Protein AF-A0A975MVB5-F1 (afdb_monomer_lite)

pLDDT: mean 90.2, std 6.52, range [60.59, 97.25]

Foldseek 3Di:
DPPVVVVVVVVVVVVVVQKWKFFFQDDDDQWTWTATVPGIDIAGRDPVDDDDGQFIKIGGNVDHRDMDTPGGDD

Secondary structure (DSSP, 8-state):
--HHHHHHHHHHHHHHHHEEEEEEEEEETTEEEEEETTEEEEEEPPTT----TTEEEEEETTSTTEEEEEEE--

Sequence (74 aa):
MRIAEAIAHVVDQALAARRKVGTVTGISGSRVIVSVQGGSLTLPRLASYAPTIGDVVHIDASVPGAWLVLGKSA

Radius of gyration: 15.03 Å; chains: 1; bounding box: 42×22×38 Å

Structure (mmCIF, N/CA/C/O backbone):
data_AF-A0A975MVB5-F1
#
_entry.id   AF-A0A975MVB5-F1
#
loop_
_atom_site.group_PDB
_atom_site.id
_atom_site.type_symbol
_atom_site.label_atom_id
_atom_site.label_alt_id
_atom_site.label_comp_id
_atom_site.label_asym_id
_atom_site.label_entity_id
_atom_site.label_seq_id
_atom_site.pdbx_PDB_ins_code
_atom_site.Cartn_x
_atom_site.Cartn_y
_atom_site.Cartn_z
_atom_site.occupancy
_atom_site.B_iso_or_equiv
_atom_site.auth_seq_id
_atom_site.auth_comp_id
_atom_site.auth_asym_id
_atom_site.auth_atom_id
_atom_site.pdbx_PDB_model_num
ATOM 1 N N . MET A 1 1 ? 29.163 4.905 -22.837 1.00 60.59 1 MET A N 1
ATOM 2 C CA . MET A 1 1 ? 28.547 3.954 -21.892 1.00 60.59 1 MET A CA 1
ATOM 3 C C . MET A 1 1 ? 28.646 2.568 -22.503 1.00 60.59 1 MET A C 1
ATOM 5 O O . MET A 1 1 ? 28.184 2.386 -23.626 1.00 60.59 1 MET A O 1
ATOM 9 N N . ARG A 1 2 ? 29.343 1.632 -21.855 1.00 86.50 2 ARG A N 1
ATOM 10 C CA . ARG A 1 2 ? 29.446 0.245 -22.341 1.00 86.50 2 ARG A CA 1
ATOM 11 C C . ARG A 1 2 ? 28.087 -0.440 -22.155 1.00 86.50 2 ARG A C 1
A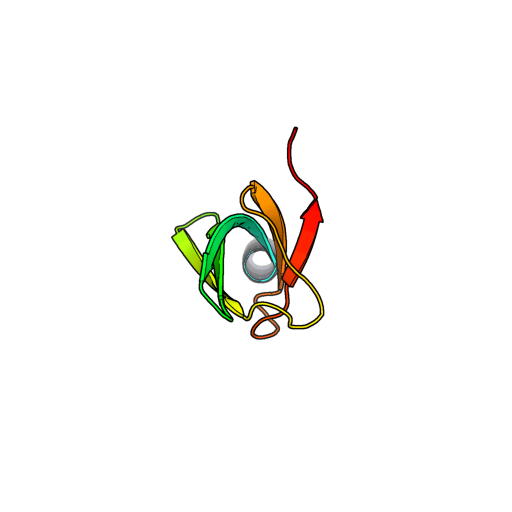TOM 13 O O . ARG A 1 2 ? 27.404 -0.171 -21.175 1.00 86.50 2 ARG A O 1
ATOM 20 N N . ILE A 1 3 ? 27.687 -1.329 -23.069 1.00 87.06 3 ILE A N 1
ATOM 21 C CA . ILE A 1 3 ? 26.381 -2.029 -23.021 1.00 87.06 3 ILE A CA 1
ATOM 22 C C . ILE A 1 3 ? 26.133 -2.686 -21.650 1.00 87.06 3 ILE A C 1
ATOM 24 O O . ILE A 1 3 ? 25.022 -2.634 -21.134 1.00 87.06 3 ILE A O 1
ATOM 28 N N . ALA A 1 4 ? 27.180 -3.227 -21.022 1.00 89.31 4 ALA A N 1
ATOM 29 C CA . ALA A 1 4 ? 27.106 -3.803 -19.680 1.00 89.31 4 ALA A CA 1
ATOM 30 C C . ALA A 1 4 ? 26.668 -2.792 -18.597 1.00 89.31 4 ALA A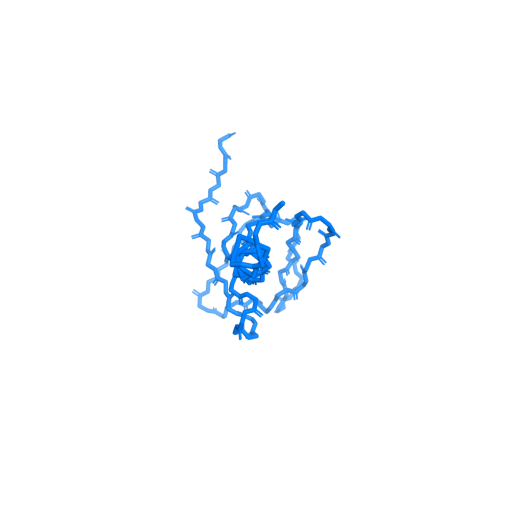 C 1
ATOM 32 O O . ALA A 1 4 ? 25.856 -3.130 -17.743 1.00 89.31 4 ALA A O 1
ATOM 33 N N . GLU A 1 5 ? 27.151 -1.548 -18.654 1.00 91.31 5 GLU A N 1
ATOM 34 C CA . GLU A 1 5 ? 26.781 -0.480 -17.709 1.00 91.31 5 GLU A CA 1
ATOM 35 C C . GLU A 1 5 ? 25.318 -0.062 -17.901 1.00 91.31 5 GLU A C 1
ATOM 37 O O . GLU A 1 5 ? 24.599 0.167 -16.932 1.00 91.31 5 GLU A O 1
ATOM 42 N N . ALA A 1 6 ? 24.860 -0.019 -19.156 1.00 87.62 6 ALA A N 1
ATOM 43 C CA . ALA A 1 6 ? 23.474 0.297 -19.485 1.00 87.62 6 ALA A CA 1
ATOM 44 C C . ALA A 1 6 ? 22.505 -0.766 -18.942 1.00 87.62 6 ALA A C 1
ATOM 46 O O . ALA A 1 6 ? 21.477 -0.431 -18.359 1.00 87.62 6 ALA A O 1
ATOM 47 N N . ILE A 1 7 ? 22.850 -2.049 -19.101 1.00 90.31 7 ILE A N 1
ATOM 48 C CA . ILE A 1 7 ? 22.044 -3.164 -18.590 1.00 90.31 7 ILE A CA 1
ATOM 49 C C . ILE A 1 7 ? 22.000 -3.136 -17.062 1.00 90.31 7 ILE A C 1
ATOM 51 O O . ILE A 1 7 ? 20.915 -3.251 -16.495 1.00 90.31 7 ILE A O 1
ATOM 55 N N . ALA A 1 8 ? 23.145 -2.940 -16.401 1.00 90.88 8 ALA A N 1
ATOM 56 C CA . ALA A 1 8 ? 23.199 -2.838 -14.944 1.00 90.88 8 ALA A CA 1
ATOM 57 C C . ALA A 1 8 ? 22.279 -1.719 -14.430 1.00 90.88 8 ALA A C 1
ATOM 59 O O . ALA A 1 8 ? 21.452 -1.953 -13.553 1.00 90.88 8 ALA A O 1
ATOM 60 N N . HIS A 1 9 ? 22.330 -0.544 -15.063 1.00 87.06 9 HIS A N 1
ATOM 61 C CA . HIS A 1 9 ? 21.483 0.586 -14.693 1.00 87.06 9 HIS A CA 1
ATOM 62 C C . HIS A 1 9 ? 19.981 0.288 -14.829 1.00 87.06 9 HIS A C 1
ATOM 64 O O . HIS A 1 9 ? 19.196 0.630 -13.945 1.00 87.06 9 HIS A O 1
ATOM 70 N N . VAL A 1 10 ? 19.569 -0.376 -15.913 1.00 87.25 10 VAL A N 1
ATOM 71 C CA . VAL A 1 10 ? 18.163 -0.760 -16.129 1.00 87.25 10 VAL A CA 1
ATOM 72 C C . VAL A 1 10 ? 17.698 -1.776 -15.085 1.00 87.25 10 VAL A C 1
ATOM 74 O O . VAL A 1 10 ? 16.583 -1.666 -14.571 1.00 87.25 10 VAL A O 1
ATOM 77 N N . VAL A 1 11 ? 18.543 -2.753 -14.745 1.00 87.50 11 VAL A N 1
ATOM 78 C CA . VAL A 1 11 ? 18.229 -3.753 -13.715 1.00 87.50 11 VAL A CA 1
ATOM 79 C C . VAL A 1 11 ? 18.077 -3.088 -12.348 1.00 87.50 11 VAL A C 1
ATOM 81 O O . VAL A 1 11 ? 17.090 -3.350 -11.661 1.00 87.50 11 VAL A O 1
ATOM 84 N N . ASP A 1 12 ? 18.977 -2.177 -11.982 1.00 84.94 12 ASP A N 1
ATOM 85 C CA . ASP A 1 12 ? 18.900 -1.442 -10.717 1.00 84.94 12 ASP A CA 1
ATOM 86 C C . ASP A 1 12 ? 17.632 -0.589 -10.628 1.00 84.94 12 ASP A C 1
ATOM 88 O O . ASP A 1 12 ? 16.940 -0.611 -9.609 1.00 84.94 12 ASP A O 1
ATOM 92 N N . GLN A 1 13 ? 17.261 0.105 -11.708 1.00 81.81 13 GLN A N 1
ATOM 93 C CA . GLN A 1 13 ? 16.005 0.856 -11.763 1.00 81.81 13 GLN A CA 1
ATOM 94 C C . GLN A 1 13 ? 14.781 -0.054 -11.608 1.00 81.81 13 GLN A C 1
ATOM 96 O O . GLN A 1 13 ? 13.849 0.280 -10.872 1.00 81.81 13 GLN A O 1
ATOM 101 N N . ALA A 1 14 ? 14.781 -1.219 -12.259 1.00 78.94 14 ALA A N 1
ATOM 102 C CA . ALA A 1 14 ? 13.691 -2.182 -12.151 1.00 78.94 14 ALA A CA 1
ATOM 103 C C . ALA A 1 14 ? 13.575 -2.769 -10.734 1.00 78.94 14 ALA A C 1
ATOM 105 O O . ALA A 1 14 ? 12.463 -2.967 -10.242 1.00 78.94 14 ALA A O 1
ATOM 106 N N . LEU A 1 15 ? 14.700 -3.024 -10.061 1.00 78.69 15 LEU A N 1
ATOM 107 C CA . LEU A 1 15 ? 14.725 -3.496 -8.676 1.00 78.69 15 LEU A CA 1
ATOM 108 C C . LEU A 1 15 ? 14.295 -2.398 -7.696 1.00 78.69 15 LEU A C 1
ATOM 110 O O . LEU A 1 15 ? 13.486 -2.662 -6.806 1.00 78.69 15 LEU A O 1
ATOM 114 N N . ALA A 1 16 ? 14.751 -1.160 -7.892 1.00 75.06 16 ALA A N 1
ATOM 115 C CA . ALA A 1 16 ? 14.343 -0.015 -7.082 1.00 75.06 16 ALA A CA 1
ATOM 116 C C . ALA A 1 16 ? 12.837 0.265 -7.213 1.00 75.06 16 ALA A C 1
ATOM 118 O O . ALA A 1 16 ? 12.167 0.517 -6.217 1.00 75.06 16 ALA A O 1
ATOM 119 N N . ALA A 1 17 ? 12.264 0.130 -8.413 1.00 74.31 17 ALA A N 1
ATOM 120 C CA . ALA A 1 17 ? 10.830 0.319 -8.631 1.00 74.31 17 ALA A CA 1
ATOM 121 C C . ALA A 1 17 ? 9.952 -0.713 -7.895 1.00 74.31 17 ALA A C 1
ATOM 123 O O . ALA A 1 17 ? 8.779 -0.435 -7.616 1.00 74.31 17 ALA A O 1
ATOM 124 N N . ARG A 1 18 ? 10.504 -1.892 -7.564 1.00 82.06 18 ARG A N 1
ATOM 125 C CA . ARG A 1 18 ? 9.794 -2.940 -6.811 1.00 82.06 18 ARG A CA 1
ATOM 126 C C . ARG A 1 18 ? 9.658 -2.617 -5.333 1.00 82.06 18 ARG A C 1
ATOM 128 O O . ARG A 1 18 ? 8.709 -3.079 -4.710 1.00 82.06 18 ARG A O 1
ATOM 135 N N . ARG A 1 19 ? 10.574 -1.840 -4.762 1.00 86.50 19 ARG A N 1
ATOM 136 C CA . ARG A 1 19 ? 10.557 -1.506 -3.340 1.00 86.50 19 ARG A CA 1
ATOM 137 C C . ARG A 1 19 ? 10.217 -0.035 -3.175 1.00 86.50 19 ARG A C 1
ATOM 139 O O . ARG A 1 19 ? 11.011 0.837 -3.501 1.00 86.50 19 ARG A O 1
ATOM 146 N N . LYS A 1 20 ? 9.026 0.241 -2.650 1.00 91.81 20 LYS A N 1
ATOM 147 C CA . LYS A 1 20 ? 8.560 1.613 -2.432 1.00 91.81 20 LYS A CA 1
ATOM 148 C C . LYS A 1 20 ? 8.513 1.922 -0.946 1.00 91.81 20 LYS A C 1
ATOM 150 O O . LYS A 1 20 ? 8.165 1.065 -0.140 1.00 91.81 20 LYS A O 1
ATOM 155 N N . VAL A 1 21 ? 8.828 3.163 -0.602 1.00 94.19 21 VAL A N 1
ATOM 156 C CA . VAL A 1 21 ? 8.608 3.717 0.734 1.00 94.19 21 VAL A CA 1
ATOM 157 C C . VAL A 1 21 ? 7.578 4.828 0.607 1.00 94.19 21 VAL A C 1
ATOM 159 O O . VAL A 1 21 ? 7.573 5.570 -0.379 1.00 94.19 21 VAL A O 1
ATOM 162 N N . GLY A 1 22 ? 6.682 4.916 1.580 1.00 95.06 22 GLY A N 1
ATOM 163 C CA . GLY A 1 22 ? 5.658 5.948 1.608 1.00 95.06 22 GLY A CA 1
ATOM 164 C C . GLY A 1 22 ? 5.134 6.219 3.003 1.00 95.06 22 GLY A C 1
ATOM 165 O O . GLY A 1 22 ? 5.550 5.577 3.966 1.00 95.06 22 GLY A O 1
ATOM 166 N N . THR A 1 23 ? 4.192 7.150 3.090 1.00 97.00 23 THR A N 1
ATOM 167 C CA . THR A 1 23 ? 3.557 7.553 4.346 1.00 97.00 23 THR A CA 1
ATOM 168 C C . THR A 1 23 ? 2.058 7.311 4.274 1.00 97.00 23 THR A C 1
ATOM 170 O O . THR A 1 23 ? 1.414 7.688 3.294 1.00 97.00 23 THR A O 1
ATOM 173 N N . VAL A 1 24 ? 1.484 6.697 5.306 1.00 96.81 24 VAL A N 1
ATOM 174 C CA . VAL A 1 24 ? 0.038 6.505 5.432 1.00 96.81 24 VAL A CA 1
ATOM 175 C C . VAL A 1 24 ? -0.635 7.866 5.570 1.00 96.81 24 VAL A C 1
ATOM 177 O O . VAL A 1 24 ? -0.392 8.599 6.527 1.00 96.81 24 VAL A O 1
ATOM 180 N N . THR A 1 25 ? -1.506 8.199 4.625 1.00 97.25 25 THR A N 1
ATOM 181 C CA . THR A 1 25 ? -2.270 9.455 4.613 1.00 97.25 25 THR A CA 1
ATOM 182 C C . THR A 1 25 ? -3.739 9.249 4.946 1.00 97.25 25 THR A C 1
ATOM 184 O O . THR A 1 25 ? -4.423 10.202 5.309 1.00 97.25 25 THR A O 1
ATOM 187 N N . GLY A 1 26 ? -4.237 8.014 4.866 1.00 96.25 26 GLY A N 1
ATOM 188 C CA . GLY A 1 26 ? -5.628 7.716 5.168 1.00 96.25 26 GLY A CA 1
ATOM 189 C C . GLY A 1 26 ? -5.889 6.238 5.404 1.00 96.25 26 GLY A C 1
ATOM 190 O O . GLY A 1 26 ? -5.155 5.366 4.942 1.00 96.25 26 GLY A O 1
ATOM 191 N N . ILE A 1 27 ? -6.968 5.961 6.129 1.00 95.31 27 ILE A N 1
ATOM 192 C CA . ILE A 1 27 ? -7.454 4.610 6.408 1.00 95.31 27 ILE A CA 1
ATOM 193 C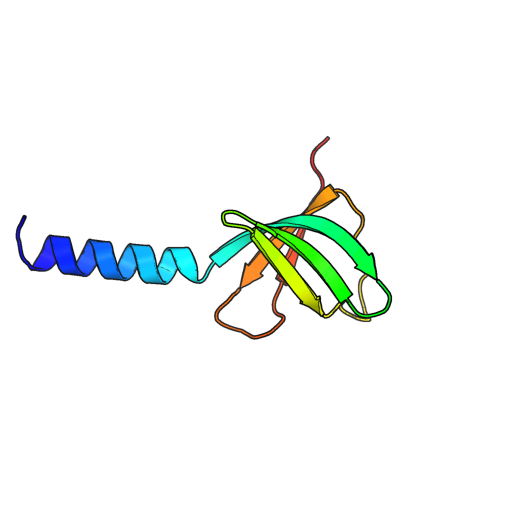 C . ILE A 1 27 ? -8.960 4.631 6.177 1.00 95.31 27 ILE A C 1
ATOM 195 O O . ILE A 1 27 ? -9.661 5.487 6.712 1.00 95.31 27 ILE A O 1
ATOM 199 N N . SER A 1 28 ? -9.461 3.704 5.367 1.00 92.38 28 SER A N 1
ATOM 200 C CA . SER A 1 28 ? -10.882 3.607 5.036 1.00 92.38 28 SER A CA 1
ATOM 201 C C . SER A 1 28 ? -11.301 2.143 5.018 1.00 92.38 28 SER A C 1
ATOM 203 O O . SER A 1 28 ? -10.929 1.390 4.117 1.00 92.38 28 SER A O 1
ATOM 205 N N . GLY A 1 29 ? -12.029 1.714 6.052 1.00 91.12 29 GLY A N 1
ATOM 206 C CA . GLY A 1 29 ? -12.446 0.321 6.223 1.00 91.12 29 GLY A CA 1
ATOM 207 C C . GLY A 1 29 ? -11.265 -0.656 6.146 1.00 91.12 29 GLY A C 1
ATOM 208 O O . GLY A 1 29 ? -10.369 -0.635 6.995 1.00 91.12 29 GLY A O 1
ATOM 209 N N . SER A 1 30 ? -11.272 -1.495 5.107 1.00 93.56 30 SER A N 1
ATOM 210 C CA . SER A 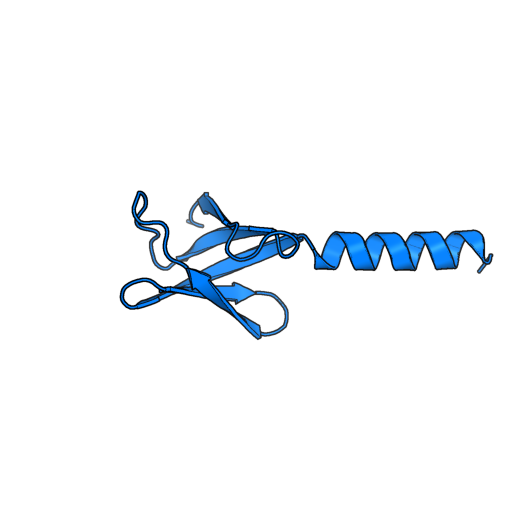1 30 ? -10.250 -2.505 4.803 1.00 93.56 30 SER A CA 1
ATOM 211 C C . SER A 1 30 ? -9.104 -1.995 3.918 1.00 93.56 30 SER A C 1
ATOM 213 O O . SER A 1 30 ? -8.356 -2.797 3.360 1.00 93.56 30 SER A O 1
ATOM 215 N N . ARG A 1 31 ? -8.949 -0.675 3.759 1.00 95.19 31 ARG A N 1
ATOM 216 C CA . ARG A 1 31 ? -7.935 -0.059 2.894 1.00 95.19 31 ARG A CA 1
ATOM 217 C C . ARG A 1 31 ? -7.076 0.957 3.637 1.00 95.19 31 ARG A C 1
ATOM 219 O O . ARG A 1 31 ? -7.555 1.676 4.514 1.00 95.19 31 ARG A O 1
ATOM 226 N N . VAL A 1 32 ? -5.816 1.031 3.226 1.00 96.19 32 VAL A N 1
ATOM 227 C CA . VAL A 1 32 ? -4.820 2.014 3.657 1.00 96.19 32 VAL A CA 1
ATOM 228 C C . VAL A 1 32 ? -4.388 2.801 2.431 1.00 96.19 32 VAL A C 1
ATOM 230 O O . VAL A 1 32 ? -4.067 2.216 1.397 1.00 96.19 32 VAL A O 1
ATOM 233 N N . ILE A 1 33 ? -4.401 4.122 2.533 1.00 96.44 33 ILE A N 1
ATOM 234 C CA . ILE A 1 33 ? -3.935 5.023 1.484 1.00 96.44 33 ILE A CA 1
ATOM 235 C C . ILE A 1 33 ? -2.539 5.486 1.881 1.00 96.44 33 ILE A C 1
ATOM 237 O O . ILE A 1 33 ? -2.339 6.005 2.980 1.00 96.44 33 ILE A O 1
ATOM 241 N N . VAL A 1 34 ? -1.581 5.275 0.985 1.00 96.50 34 VAL A N 1
ATOM 242 C CA . VAL A 1 34 ? -0.173 5.596 1.194 1.00 96.50 34 VAL A CA 1
ATOM 243 C C . VAL A 1 34 ? 0.279 6.564 0.114 1.00 96.50 34 VAL A C 1
ATOM 245 O O . VAL A 1 34 ? 0.176 6.265 -1.075 1.00 96.50 34 VAL A O 1
ATOM 248 N N . SER A 1 35 ? 0.813 7.707 0.526 1.00 96.50 35 SER A N 1
ATOM 249 C CA . SER A 1 35 ? 1.530 8.610 -0.369 1.00 96.50 35 SER A CA 1
ATOM 250 C C . SER A 1 35 ? 2.922 8.049 -0.642 1.00 96.50 35 SER A C 1
ATOM 252 O O . SER A 1 35 ? 3.662 7.751 0.294 1.00 96.50 35 SER A O 1
ATOM 254 N N . VAL A 1 36 ? 3.273 7.888 -1.914 1.00 94.12 36 VAL A N 1
ATOM 255 C CA . VAL A 1 36 ? 4.583 7.418 -2.380 1.00 94.12 36 VAL A CA 1
ATOM 256 C C . VAL A 1 36 ? 5.141 8.398 -3.409 1.00 94.12 36 VAL A C 1
ATOM 258 O O . VAL A 1 36 ? 4.422 9.237 -3.954 1.00 94.12 36 VAL A O 1
ATOM 261 N N . GLN A 1 37 ? 6.425 8.280 -3.742 1.00 90.19 37 GLN A N 1
ATOM 262 C CA . GLN A 1 37 ? 6.970 9.044 -4.861 1.00 90.19 37 GLN A CA 1
ATOM 263 C C . GLN A 1 37 ? 6.206 8.705 -6.155 1.00 90.19 37 GLN A C 1
ATOM 265 O O . GLN A 1 37 ? 6.099 7.540 -6.543 1.00 90.19 37 GLN A O 1
ATOM 270 N N . GLY A 1 38 ? 5.661 9.731 -6.813 1.00 86.50 38 GLY A N 1
ATOM 271 C CA . GLY A 1 38 ? 4.894 9.585 -8.053 1.00 86.50 38 GLY A CA 1
ATOM 272 C C . GLY A 1 38 ? 3.389 9.351 -7.879 1.00 86.50 38 GLY A C 1
ATOM 273 O O . GLY A 1 38 ? 2.716 9.128 -8.882 1.00 86.50 38 GLY A O 1
ATOM 274 N N . GLY A 1 39 ? 2.837 9.411 -6.658 1.00 92.31 39 GLY A N 1
ATOM 275 C CA . GLY A 1 39 ? 1.384 9.417 -6.455 1.00 92.31 39 GLY A CA 1
ATOM 276 C C . GLY A 1 39 ? 0.923 8.780 -5.147 1.00 92.31 39 GLY A C 1
ATOM 277 O O . GLY A 1 39 ? 1.612 8.804 -4.134 1.00 92.31 39 GLY A O 1
ATOM 278 N N . SER A 1 40 ? -0.279 8.208 -5.158 1.00 94.00 40 SER A N 1
ATOM 279 C CA . SER A 1 40 ? -0.833 7.473 -4.018 1.00 94.00 40 SER A CA 1
ATOM 280 C C . SER A 1 40 ? -1.110 6.023 -4.386 1.00 94.00 40 SER A C 1
ATOM 282 O O . SER A 1 40 ? -1.531 5.719 -5.500 1.00 94.00 40 SER A O 1
ATOM 284 N N . LEU A 1 41 ? -0.896 5.129 -3.427 1.00 94.19 41 LEU A N 1
ATOM 285 C CA . LEU A 1 41 ? -1.246 3.720 -3.517 1.00 94.19 41 LEU A CA 1
ATOM 286 C C . LEU A 1 41 ? -2.347 3.399 -2.516 1.00 94.19 41 LEU A C 1
ATOM 288 O O . LEU A 1 41 ? -2.351 3.893 -1.391 1.00 94.19 41 LEU A O 1
ATOM 292 N N . THR A 1 42 ? -3.272 2.543 -2.934 1.00 95.19 42 THR A N 1
ATOM 293 C CA . THR A 1 42 ? -4.280 1.962 -2.047 1.00 95.19 42 THR A CA 1
ATOM 294 C C . THR A 1 42 ? -3.899 0.516 -1.786 1.00 95.19 42 THR A C 1
ATOM 296 O O . THR A 1 42 ? -3.828 -0.284 -2.717 1.00 95.19 42 THR A O 1
ATOM 299 N N . LEU A 1 43 ? -3.646 0.190 -0.524 1.00 94.69 43 LEU A N 1
ATOM 300 C CA . LEU A 1 43 ? -3.212 -1.127 -0.074 1.00 94.69 43 LEU A CA 1
ATOM 301 C C . LEU A 1 43 ? -4.298 -1.773 0.793 1.00 94.69 43 LEU A C 1
ATOM 303 O O . LEU A 1 43 ? -5.072 -1.061 1.443 1.00 94.69 43 LEU A O 1
ATOM 307 N N . PRO A 1 44 ? -4.374 -3.112 0.835 1.00 94.94 44 PRO A N 1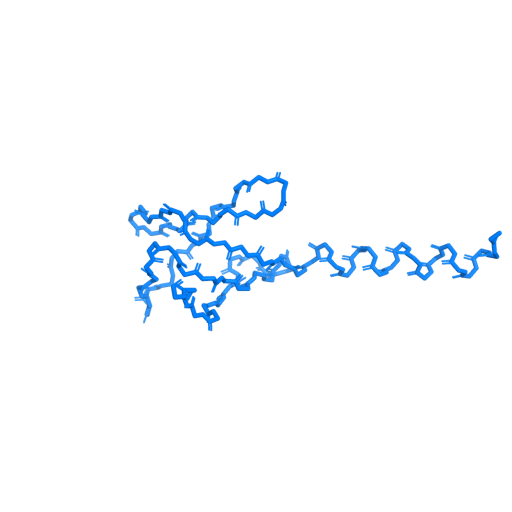
ATOM 308 C CA . PRO A 1 44 ? -5.238 -3.791 1.785 1.00 94.94 44 PRO A CA 1
ATOM 309 C C . PRO A 1 44 ? -4.755 -3.516 3.208 1.00 94.94 44 PRO A C 1
ATOM 311 O O . PRO A 1 44 ? -3.571 -3.638 3.516 1.00 94.94 44 PRO A O 1
ATOM 314 N N . ARG A 1 45 ? -5.680 -3.174 4.099 1.00 94.06 45 ARG A N 1
ATOM 315 C CA . ARG A 1 45 ? -5.407 -3.123 5.530 1.00 94.06 45 ARG A CA 1
ATOM 316 C C . ARG A 1 45 ? -5.321 -4.550 6.063 1.00 94.06 45 ARG A C 1
ATOM 318 O O . ARG A 1 45 ? -6.260 -5.325 5.890 1.00 94.06 45 ARG A O 1
ATOM 325 N N . LEU A 1 46 ? -4.220 -4.885 6.730 1.00 89.88 46 LEU A N 1
ATOM 326 C CA . LEU A 1 46 ? -4.069 -6.183 7.384 1.00 89.88 46 LEU A CA 1
ATOM 327 C C . LEU A 1 46 ? -5.042 -6.284 8.566 1.00 89.88 46 LEU A C 1
ATOM 329 O O . LEU A 1 46 ? -5.112 -5.378 9.387 1.00 89.88 46 LEU A O 1
ATOM 333 N N . ALA A 1 47 ? -5.790 -7.383 8.676 1.00 88.94 47 ALA A N 1
ATOM 334 C CA . ALA A 1 47 ? -6.770 -7.555 9.756 1.00 88.94 47 ALA A CA 1
ATOM 335 C C . ALA A 1 47 ? -6.119 -7.632 11.150 1.00 88.94 47 ALA A C 1
ATOM 337 O O . ALA A 1 47 ? -6.718 -7.230 12.142 1.00 88.94 47 ALA A O 1
ATOM 338 N N . SER A 1 48 ? -4.880 -8.122 11.213 1.00 88.81 48 SER A N 1
ATOM 339 C CA . SER A 1 48 ? -4.095 -8.262 12.441 1.00 88.81 48 SER A CA 1
ATOM 340 C C . SER A 1 48 ? -3.463 -6.957 12.926 1.00 88.81 48 SER A C 1
ATOM 342 O O . SER A 1 48 ? -2.851 -6.947 13.991 1.00 88.81 48 SER A O 1
ATOM 344 N N . TYR A 1 49 ? -3.562 -5.869 12.157 1.00 86.25 49 TYR A N 1
ATOM 345 C CA . TYR A 1 49 ? -2.812 -4.654 12.438 1.00 86.25 49 TYR A CA 1
ATOM 346 C C . TYR A 1 49 ? -3.576 -3.380 12.056 1.00 86.25 49 TYR A C 1
ATOM 348 O O . TYR A 1 49 ? -4.248 -3.285 11.027 1.00 86.25 49 TYR A O 1
ATOM 356 N N . ALA A 1 50 ? -3.465 -2.356 12.895 1.00 88.44 50 ALA A N 1
ATOM 357 C CA . ALA A 1 50 ? -4.077 -1.057 12.664 1.00 88.44 50 ALA A CA 1
ATOM 358 C C . ALA A 1 50 ? -2.973 -0.002 12.484 1.00 88.44 50 ALA A C 1
ATOM 360 O O . ALA A 1 50 ? -2.424 0.442 13.490 1.00 88.44 50 ALA A O 1
ATOM 361 N N . PRO A 1 51 ? -2.633 0.397 11.241 1.00 91.50 51 PRO A N 1
ATOM 362 C CA . PRO A 1 51 ? -1.715 1.514 11.029 1.00 91.50 51 PRO A CA 1
ATOM 363 C C . PRO A 1 51 ? -2.347 2.821 11.516 1.00 91.50 51 PRO A C 1
ATOM 365 O O . PRO A 1 51 ? -3.568 2.914 11.673 1.00 91.50 51 PRO A O 1
ATOM 368 N N . THR A 1 52 ? -1.530 3.854 11.686 1.00 94.12 52 THR A N 1
ATOM 369 C CA . THR A 1 52 ? -1.972 5.225 11.945 1.00 94.12 52 THR A CA 1
ATOM 370 C C . THR A 1 52 ? -1.589 6.159 10.803 1.00 94.12 52 THR A C 1
ATOM 372 O O . THR A 1 52 ? -0.638 5.923 10.059 1.00 94.12 52 THR A O 1
ATOM 375 N N . ILE A 1 53 ? -2.339 7.252 10.645 1.00 95.50 53 ILE A N 1
ATOM 376 C CA . ILE A 1 53 ? -1.939 8.325 9.728 1.00 95.50 53 ILE A CA 1
ATOM 377 C C . ILE A 1 53 ? -0.585 8.883 10.192 1.00 95.50 53 ILE A C 1
ATOM 379 O O . ILE A 1 53 ? -0.389 9.157 11.381 1.00 95.50 53 ILE A O 1
ATOM 383 N N . GLY A 1 54 ? 0.337 9.045 9.246 1.00 95.69 54 GLY A N 1
ATOM 384 C CA . GLY A 1 54 ? 1.724 9.441 9.483 1.00 95.69 54 GLY A CA 1
ATOM 385 C C . GLY A 1 54 ? 2.708 8.275 9.598 1.00 95.69 54 GLY A C 1
ATOM 386 O O . GLY A 1 54 ? 3.911 8.529 9.615 1.00 95.69 54 GLY A O 1
ATOM 387 N N . ASP A 1 55 ? 2.242 7.022 9.638 1.00 96.44 55 ASP A N 1
ATOM 388 C CA . ASP A 1 55 ? 3.142 5.866 9.617 1.00 96.44 55 ASP A CA 1
ATOM 389 C C . ASP A 1 55 ? 3.932 5.824 8.305 1.00 96.44 55 ASP A C 1
ATOM 391 O O . ASP A 1 55 ? 3.367 5.929 7.215 1.00 96.44 55 ASP A O 1
ATOM 395 N N . VAL A 1 56 ? 5.240 5.619 8.405 1.00 96.31 56 VAL A N 1
ATOM 396 C CA . VAL A 1 56 ? 6.118 5.312 7.280 1.00 96.31 56 VAL A CA 1
ATOM 397 C C . VAL A 1 56 ? 6.053 3.812 7.021 1.00 96.31 56 VAL A C 1
ATOM 399 O O . VAL A 1 56 ? 6.224 3.004 7.936 1.00 96.31 56 VAL A O 1
ATOM 402 N N . VAL A 1 57 ? 5.827 3.426 5.769 1.00 95.75 57 VAL A N 1
ATOM 403 C CA . VAL A 1 57 ? 5.664 2.030 5.355 1.00 95.75 57 VAL A CA 1
ATOM 404 C C . VAL A 1 57 ? 6.634 1.650 4.249 1.00 95.75 57 VAL A C 1
ATOM 406 O O . VAL A 1 57 ? 6.921 2.439 3.347 1.00 95.75 57 VAL A O 1
ATOM 409 N N . HIS A 1 58 ? 7.088 0.403 4.299 1.00 95.44 58 HIS A N 1
ATOM 410 C CA . HIS A 1 58 ? 7.726 -0.272 3.178 1.00 95.44 58 HIS A CA 1
ATOM 411 C C . HIS A 1 58 ? 6.673 -1.060 2.403 1.00 95.44 58 HIS A C 1
ATOM 413 O O . HIS A 1 58 ? 5.849 -1.747 3.005 1.00 95.44 58 HIS A O 1
ATOM 419 N N . ILE A 1 59 ? 6.725 -0.993 1.078 1.00 94.50 59 ILE A N 1
ATOM 420 C CA . ILE A 1 59 ? 5.822 -1.694 0.168 1.00 94.50 59 ILE A CA 1
ATOM 421 C C . ILE A 1 59 ? 6.666 -2.552 -0.765 1.00 94.50 59 ILE A C 1
ATOM 423 O O . ILE A 1 59 ? 7.570 -2.045 -1.439 1.00 94.50 59 ILE A O 1
ATOM 427 N N . ASP A 1 60 ? 6.338 -3.837 -0.823 1.00 92.56 60 ASP A N 1
ATOM 428 C CA . ASP A 1 60 ? 6.865 -4.745 -1.832 1.00 92.56 60 ASP A CA 1
ATOM 429 C C . ASP A 1 60 ? 5.881 -4.792 -3.003 1.00 92.56 60 ASP A C 1
ATOM 431 O O . ASP A 1 60 ? 4.855 -5.465 -2.962 1.00 92.56 60 ASP A O 1
ATOM 435 N N . ALA A 1 61 ? 6.183 -4.049 -4.064 1.00 86.38 61 ALA A N 1
ATOM 436 C CA . ALA A 1 61 ? 5.356 -4.000 -5.262 1.00 86.38 61 ALA A CA 1
ATOM 437 C C . ALA A 1 61 ? 5.445 -5.283 -6.112 1.00 86.38 61 ALA A C 1
ATOM 439 O O . ALA A 1 61 ? 4.721 -5.391 -7.100 1.00 86.38 61 ALA A O 1
ATOM 440 N N . SER A 1 62 ? 6.310 -6.245 -5.760 1.00 87.12 62 SER A N 1
ATOM 441 C CA . SER A 1 62 ? 6.353 -7.560 -6.412 1.00 87.12 62 SER A CA 1
ATOM 442 C C . SER A 1 62 ? 5.325 -8.545 -5.849 1.00 87.12 62 SER A C 1
ATOM 444 O O . SER A 1 62 ? 4.952 -9.490 -6.545 1.00 87.12 62 SER A O 1
ATOM 446 N N . VAL A 1 63 ? 4.818 -8.301 -4.635 1.00 89.25 63 VAL A N 1
ATOM 447 C CA . VAL A 1 63 ? 3.796 -9.130 -3.987 1.00 89.25 63 VAL A CA 1
ATOM 448 C C . VAL A 1 63 ? 2.544 -8.281 -3.732 1.00 89.25 63 VAL A C 1
ATOM 450 O O . VAL A 1 63 ? 2.580 -7.358 -2.915 1.00 89.25 63 VAL A O 1
ATOM 453 N N . PRO A 1 64 ? 1.409 -8.561 -4.400 1.00 86.06 64 PRO A N 1
ATOM 454 C CA . PRO A 1 64 ? 0.197 -7.764 -4.250 1.00 86.06 64 PRO A CA 1
ATOM 455 C C . PRO A 1 64 ? -0.237 -7.620 -2.788 1.00 86.06 64 PRO A C 1
ATOM 457 O O . PRO A 1 64 ? -0.533 -8.599 -2.108 1.00 86.06 64 PRO A O 1
ATOM 460 N N . GLY A 1 65 ? -0.292 -6.377 -2.310 1.00 88.56 65 GLY A N 1
ATOM 461 C CA . GLY A 1 65 ? -0.744 -6.066 -0.956 1.00 88.56 65 GLY A CA 1
ATOM 462 C C . GLY A 1 65 ? 0.266 -6.349 0.157 1.00 88.56 65 GLY A C 1
ATOM 463 O O . GLY A 1 65 ? -0.110 -6.238 1.321 1.00 88.56 65 GLY A O 1
ATOM 464 N N . ALA A 1 66 ? 1.523 -6.669 -0.163 1.00 92.38 66 ALA 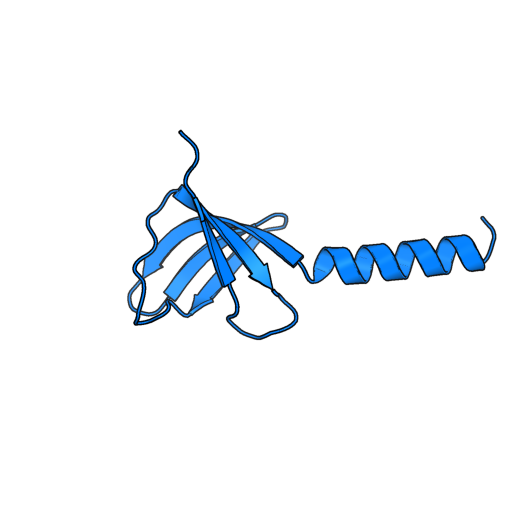A N 1
ATOM 465 C CA . ALA A 1 66 ? 2.575 -6.817 0.834 1.00 92.38 66 ALA A CA 1
ATOM 466 C C . ALA A 1 66 ? 3.156 -5.454 1.232 1.00 92.38 66 ALA A C 1
ATOM 468 O O . ALA A 1 66 ? 3.738 -4.726 0.424 1.00 92.38 66 ALA A O 1
ATOM 469 N N . TRP A 1 67 ? 3.006 -5.112 2.506 1.00 94.06 67 TRP A N 1
ATOM 470 C CA . TRP A 1 67 ? 3.583 -3.910 3.092 1.00 94.06 67 TRP A CA 1
ATOM 471 C C . TRP A 1 67 ? 3.760 -4.085 4.599 1.00 94.06 67 TRP A C 1
ATOM 473 O O . TRP A 1 67 ? 3.134 -4.947 5.218 1.00 94.06 67 TRP A O 1
ATOM 483 N N . LEU A 1 68 ? 4.628 -3.266 5.184 1.00 93.81 68 LEU A N 1
ATOM 484 C CA . LEU A 1 68 ? 4.911 -3.258 6.616 1.00 93.81 68 LEU A CA 1
ATOM 485 C C . LEU A 1 68 ? 5.160 -1.834 7.106 1.00 93.81 68 LEU A C 1
ATOM 487 O O . LEU A 1 68 ? 5.709 -1.009 6.374 1.00 93.81 68 LEU A O 1
ATOM 491 N N . VAL A 1 69 ? 4.773 -1.552 8.349 1.00 95.12 69 VAL A N 1
ATOM 492 C CA . VAL A 1 69 ? 5.091 -0.283 9.014 1.00 95.12 69 VAL A CA 1
ATOM 493 C C . VAL A 1 69 ? 6.533 -0.314 9.504 1.00 95.12 69 VAL A C 1
ATOM 495 O O . VAL A 1 69 ? 6.955 -1.262 10.160 1.00 95.12 69 VAL A O 1
ATOM 498 N N . LEU A 1 70 ? 7.283 0.735 9.175 1.00 93.56 70 LEU A N 1
ATOM 499 C CA . LEU A 1 70 ? 8.638 0.981 9.669 1.00 93.56 70 LEU A CA 1
ATOM 500 C C . LEU A 1 70 ? 8.621 1.785 10.972 1.00 93.56 70 LEU A C 1
ATOM 502 O O . LEU A 1 70 ? 9.501 1.626 11.811 1.00 93.56 70 LEU A O 1
ATOM 506 N N . GLY A 1 71 ? 7.621 2.648 11.135 1.00 92.56 71 GLY A N 1
ATOM 507 C CA . GLY A 1 71 ? 7.448 3.499 12.304 1.00 92.56 71 GLY A CA 1
ATOM 508 C C . GLY A 1 71 ? 6.702 4.770 11.935 1.00 92.56 71 GLY A C 1
ATOM 509 O O . GLY A 1 71 ? 6.027 4.822 10.911 1.00 92.56 71 GLY A O 1
ATOM 510 N N . LYS A 1 72 ? 6.854 5.809 12.749 1.00 91.06 72 LYS A N 1
ATOM 511 C CA . LYS A 1 72 ? 6.261 7.127 12.531 1.00 91.06 72 LYS A CA 1
ATOM 512 C C . LYS A 1 72 ? 7.325 8.186 12.785 1.00 91.06 72 LYS A C 1
ATOM 514 O O . LYS A 1 72 ? 8.062 8.079 13.763 1.00 91.06 72 LYS A O 1
ATOM 519 N N . SER A 1 73 ? 7.432 9.165 11.892 1.00 78.94 73 SER A N 1
ATOM 520 C CA . SER A 1 73 ? 8.333 10.304 12.095 1.00 78.94 73 SER A CA 1
ATOM 521 C C . SER A 1 73 ? 7.843 11.146 13.276 1.00 78.94 73 SER A C 1
ATOM 523 O O . SER A 1 73 ? 6.631 11.306 13.439 1.00 78.94 73 SER A O 1
ATOM 525 N N . ALA A 1 74 ? 8.782 11.627 14.095 1.00 76.06 74 ALA A N 1
ATOM 526 C CA . ALA A 1 74 ? 8.505 12.503 15.235 1.00 76.06 74 ALA A CA 1
ATOM 527 C C . ALA A 1 74 ? 7.989 13.881 14.800 1.00 76.06 74 ALA A C 1
ATOM 529 O O . ALA A 1 74 ? 8.412 14.349 13.716 1.00 76.06 74 ALA A O 1
#